Protein AF-A0A1G6T466-F1 (afdb_monomer)

Solvent-accessible surface area (backbone atoms only — not comparable to full-atom values): 7732 Å² total; per-residue (Å²): 118,49,86,54,76,88,54,42,72,58,47,42,52,51,44,50,53,52,48,50,44,41,69,35,94,93,42,61,75,47,84,87,55,88,64,81,80,44,44,78,49,48,82,84,42,56,67,56,51,52,46,50,48,45,43,64,72,45,51,43,31,22,45,47,53,60,75,34,81,93,78,68,93,49,96,89,61,56,84,65,23,44,57,53,22,71,70,40,24,69,58,53,56,71,71,39,60,66,48,72,79,86,84,53,82,40,70,51,81,84,55,85,38,87,86,79,69,52,66,46,70,59,49,62,55,134

Radius of gyration: 19.35 Å; Cα contacts (8 Å, |Δi|>4): 111; chains: 1; bounding box: 37×42×46 Å

pLDDT: mean 82.98, std 10.49, range [52.66, 95.31]

Foldseek 3Di:
DDADPPCLVVVAVVLVVQVCCCPPPVHGPCPPCPDGDDYPRYPVCPVVVVVVCCVQVAVVLLCCCQQPPPNDDDPSHDPCSVVSLVVCLVVLVVVWDWDDPPP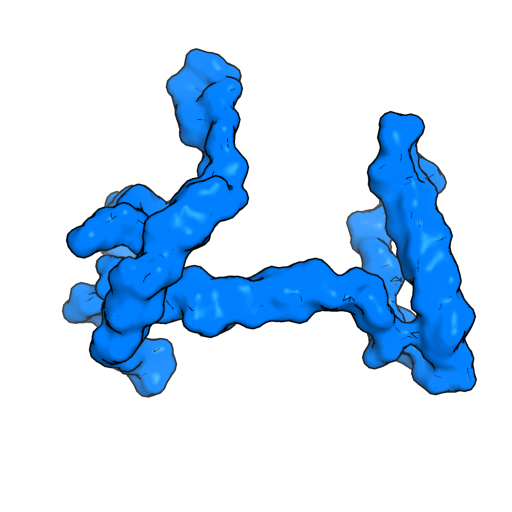DIDTGDFDDNPPPRDGPCRSNDD

Organism: NCBI:txid265719

Sequence (126 aa):
MVADSRTPALNSVVSHSVFTQKFKATGDAYDRILEMPTFGHSENHVALQITDFLCSSVLSPMATSTYRPGYINSVHVHARDEDIRKLYAPRIKALSYRYNDGLRPKGGLTVNDAIQQRHGGLMFRP

Structure (mmCIF, N/CA/C/O backbone):
data_AF-A0A1G6T466-F1
#
_entry.id   AF-A0A1G6T466-F1
#
loop_
_atom_site.group_PDB
_atom_site.id
_atom_site.type_symbol
_atom_site.label_atom_id
_atom_site.label_alt_id
_atom_site.label_comp_id
_atom_site.label_asym_id
_atom_site.label_entity_id
_atom_site.label_seq_id
_atom_site.pdbx_PDB_ins_code
_atom_site.Cartn_x
_atom_site.Cartn_y
_atom_site.Cartn_z
_atom_site.occupancy
_atom_site.B_iso_or_equiv
_atom_site.auth_seq_id
_atom_site.auth_comp_id
_atom_site.auth_asym_id
_atom_site.auth_atom_id
_atom_site.pdbx_PDB_model_num
ATOM 1 N N . MET A 1 1 ? -0.739 -7.407 22.690 1.00 52.66 1 MET A N 1
ATOM 2 C CA . MET A 1 1 ? -1.762 -8.345 22.186 1.00 52.66 1 MET A CA 1
ATOM 3 C C . MET A 1 1 ? -2.341 -9.112 23.363 1.00 52.66 1 MET A C 1
ATOM 5 O O . MET A 1 1 ? -1.569 -9.651 24.146 1.00 52.66 1 MET A O 1
ATOM 9 N N . VAL A 1 2 ? -3.665 -9.113 23.521 1.00 60.28 2 VAL A N 1
ATOM 10 C CA . VAL A 1 2 ? -4.374 -9.856 24.573 1.00 60.28 2 VAL A CA 1
ATOM 11 C C . VAL A 1 2 ? -5.053 -11.057 23.920 1.00 60.28 2 VAL A C 1
ATOM 13 O O . VAL A 1 2 ? -6.025 -10.918 23.179 1.00 60.28 2 VAL A O 1
ATOM 16 N N . ALA A 1 3 ? -4.517 -12.251 24.157 1.00 53.31 3 ALA A N 1
ATOM 17 C CA . ALA A 1 3 ? -5.101 -13.494 23.666 1.00 53.31 3 ALA A CA 1
ATOM 18 C C . ALA A 1 3 ? -6.227 -13.951 24.609 1.00 53.31 3 ALA A C 1
ATOM 20 O O . ALA A 1 3 ? -6.060 -14.898 25.370 1.00 53.31 3 ALA A O 1
ATOM 21 N N . ASP A 1 4 ? -7.358 -13.242 24.588 1.00 62.09 4 ASP A N 1
ATOM 22 C CA . ASP A 1 4 ? -8.578 -13.674 25.272 1.00 62.09 4 ASP A CA 1
ATOM 23 C C . ASP A 1 4 ? -9.665 -13.995 24.246 1.00 62.09 4 ASP A C 1
ATOM 25 O O . ASP A 1 4 ? -10.178 -13.111 23.567 1.00 62.09 4 ASP A O 1
ATOM 29 N N . SER A 1 5 ? -9.993 -15.275 24.109 1.00 61.75 5 SER A N 1
ATOM 30 C CA . SER A 1 5 ? -11.042 -15.792 23.222 1.00 61.75 5 SER A CA 1
ATOM 31 C C . SER A 1 5 ? -12.268 -16.291 23.991 1.00 61.75 5 SER A C 1
ATOM 33 O O . SER A 1 5 ? -13.193 -16.822 23.383 1.00 61.75 5 SER A O 1
ATOM 35 N N . ARG A 1 6 ? -12.310 -16.118 25.320 1.00 72.69 6 ARG A N 1
ATOM 36 C CA . ARG A 1 6 ? -13.403 -16.630 26.163 1.00 72.69 6 ARG A CA 1
ATOM 37 C C . ARG A 1 6 ? -14.678 -15.800 26.025 1.00 72.69 6 ARG A C 1
ATOM 39 O O . ARG A 1 6 ? -15.772 -16.342 26.139 1.00 72.69 6 ARG A O 1
ATOM 46 N N . THR A 1 7 ? -14.543 -14.498 25.768 1.00 75.31 7 THR A N 1
ATOM 47 C CA . THR A 1 7 ? -15.663 -13.543 25.672 1.00 75.31 7 THR A CA 1
ATOM 48 C C . THR A 1 7 ? -15.464 -12.527 24.531 1.00 75.31 7 THR A C 1
ATOM 50 O O . THR A 1 7 ? -15.357 -11.322 24.764 1.00 75.31 7 THR A O 1
ATOM 53 N N . PRO A 1 8 ? -15.454 -12.976 23.261 1.00 70.50 8 PRO A N 1
ATOM 54 C CA . PRO A 1 8 ? -15.130 -12.131 22.104 1.00 70.50 8 PRO A CA 1
ATOM 55 C C . PRO A 1 8 ? -16.028 -10.890 21.951 1.00 70.50 8 PRO A C 1
ATOM 57 O O . PRO A 1 8 ? -15.559 -9.838 21.521 1.00 70.50 8 PRO A O 1
ATOM 60 N N . ALA A 1 9 ? -17.295 -10.965 22.368 1.00 75.62 9 ALA A N 1
ATOM 61 C CA . ALA A 1 9 ? -18.201 -9.815 22.354 1.00 75.62 9 ALA A CA 1
ATOM 62 C C . ALA A 1 9 ? -17.727 -8.667 23.271 1.00 75.62 9 ALA A C 1
ATOM 64 O O . ALA A 1 9 ? -17.828 -7.499 22.901 1.00 75.62 9 ALA A O 1
ATOM 65 N N . LEU A 1 10 ? -17.161 -8.984 24.442 1.00 76.94 10 LEU A N 1
ATOM 66 C CA . LEU A 1 10 ? -16.654 -7.973 25.377 1.00 76.94 10 LEU A CA 1
ATOM 67 C C . LEU A 1 10 ? -15.377 -7.312 24.852 1.00 76.94 10 LEU A C 1
ATOM 69 O O . LEU A 1 10 ? -15.202 -6.104 25.011 1.00 76.94 10 LEU A O 1
ATOM 73 N N . ASN A 1 11 ? -14.530 -8.076 24.163 1.00 74.38 11 ASN A N 1
ATOM 74 C CA . ASN A 1 11 ? -13.333 -7.545 23.514 1.00 74.38 11 ASN A CA 1
ATOM 75 C C . ASN A 1 11 ? -13.680 -6.461 22.486 1.00 74.38 11 ASN A C 1
ATOM 77 O O . ASN A 1 11 ? -13.031 -5.419 22.458 1.00 74.38 11 ASN A O 1
ATOM 81 N N . SER A 1 12 ? -14.730 -6.673 21.682 1.00 73.06 12 SER A N 1
ATOM 82 C CA . SER A 1 12 ? -15.196 -5.693 20.691 1.00 73.06 12 SER A CA 1
ATOM 83 C C . SER A 1 12 ? -15.611 -4.368 21.345 1.00 73.06 12 SER A C 1
ATOM 85 O O . SER A 1 12 ? -15.159 -3.302 20.925 1.00 73.06 12 SER A O 1
ATOM 87 N N . VAL A 1 13 ? -16.389 -4.430 22.432 1.00 78.50 13 VAL A N 1
ATOM 88 C CA . VAL A 1 13 ? -16.835 -3.240 23.179 1.00 78.50 13 VAL A CA 1
ATOM 89 C C . VAL A 1 13 ? -15.647 -2.482 23.769 1.00 78.50 13 VAL A C 1
ATOM 91 O O . VAL A 1 13 ? -15.548 -1.266 23.605 1.00 78.50 13 VAL A O 1
ATOM 94 N N . VAL A 1 14 ? -14.712 -3.192 24.407 1.00 79.25 14 VAL A N 1
ATOM 95 C CA . VAL A 1 14 ? -13.518 -2.577 25.003 1.00 79.25 14 VAL A CA 1
ATOM 96 C C . VAL A 1 14 ? -12.641 -1.944 23.924 1.00 79.25 14 VAL A C 1
ATOM 98 O O . VAL A 1 14 ? -12.282 -0.774 24.050 1.00 79.25 14 VAL A O 1
ATOM 101 N N . SER A 1 15 ? -12.341 -2.654 22.832 1.00 78.12 15 SER A N 1
ATOM 102 C CA . SER A 1 15 ? -11.580 -2.093 21.710 1.00 78.12 15 SER A CA 1
ATOM 103 C C . SER A 1 15 ? -12.245 -0.846 21.133 1.00 78.12 15 SER A C 1
ATOM 105 O O . SER A 1 15 ? -11.552 0.134 20.866 1.00 78.12 15 SER A O 1
ATOM 107 N N . HIS A 1 16 ? -13.571 -0.850 20.968 1.00 80.38 16 HIS A N 1
ATOM 108 C CA . HIS A 1 16 ? -14.312 0.305 20.471 1.00 80.38 16 HIS A CA 1
ATOM 109 C C . HIS A 1 16 ? -14.223 1.502 21.426 1.00 80.38 16 HIS A C 1
ATOM 111 O O . HIS A 1 16 ? -13.907 2.612 20.999 1.00 80.38 16 HIS A O 1
ATOM 117 N N . SER A 1 17 ? -14.449 1.296 22.727 1.00 85.69 17 SER A N 1
ATOM 118 C CA . SER A 1 17 ? -14.365 2.373 23.717 1.00 85.69 17 SER A CA 1
ATOM 119 C C . SER A 1 17 ? -12.960 2.963 23.814 1.00 85.69 17 SER A C 1
ATOM 121 O O . SER A 1 17 ? -12.822 4.187 23.817 1.00 85.69 17 SER A O 1
ATOM 123 N N . VAL A 1 18 ? -11.917 2.125 23.850 1.00 83.81 18 VAL A N 1
ATOM 124 C CA . VAL A 1 18 ? -10.534 2.617 23.926 1.00 83.81 18 VAL A CA 1
ATOM 125 C C . VAL A 1 18 ? -10.157 3.354 22.638 1.00 83.81 18 VAL A C 1
ATOM 127 O O . VAL A 1 18 ? -9.551 4.420 22.719 1.00 83.81 18 VAL A O 1
ATOM 130 N N . PHE A 1 19 ? -10.578 2.862 21.465 1.00 83.94 19 PHE A N 1
ATOM 131 C CA . PHE A 1 19 ? -10.386 3.553 20.185 1.00 83.94 19 PHE A CA 1
ATOM 132 C C . PHE A 1 19 ? -11.018 4.943 20.199 1.00 83.94 19 PHE A C 1
ATOM 134 O O . PHE A 1 19 ? -10.332 5.942 19.992 1.00 83.94 19 PHE A O 1
ATOM 141 N N . THR A 1 20 ? -12.309 5.027 20.514 1.00 87.06 20 THR A N 1
ATOM 142 C CA . THR A 1 20 ? -13.032 6.300 20.536 1.00 87.06 20 THR A CA 1
ATOM 143 C C . THR A 1 20 ? -12.399 7.282 21.517 1.00 87.06 20 THR A C 1
ATOM 145 O O . THR A 1 20 ? -12.203 8.443 21.182 1.00 87.06 20 THR A O 1
ATOM 148 N N . GLN A 1 21 ? -12.019 6.842 22.716 1.00 89.75 21 GLN A N 1
ATOM 149 C CA . GLN A 1 21 ? -11.402 7.719 23.716 1.00 89.75 21 GLN A CA 1
ATOM 150 C C . GLN A 1 21 ? -9.978 8.167 23.353 1.00 89.75 21 GLN A C 1
ATOM 152 O O . GLN A 1 21 ? -9.569 9.246 23.778 1.00 89.75 21 GLN A O 1
ATOM 157 N N . LYS A 1 22 ? -9.240 7.373 22.568 1.00 87.69 22 LYS A N 1
ATOM 158 C CA . LYS A 1 22 ? -7.895 7.711 22.080 1.00 87.69 22 LYS A CA 1
ATOM 159 C C . LYS A 1 22 ? -7.919 8.661 20.880 1.00 87.69 22 LYS A C 1
ATOM 161 O O . LYS A 1 22 ? -7.060 9.528 20.771 1.00 87.69 22 LYS A O 1
ATOM 166 N N . PHE A 1 23 ? -8.900 8.512 19.988 1.00 84.38 23 PHE A N 1
ATOM 167 C CA . PHE A 1 23 ? -8.963 9.244 18.714 1.00 84.38 23 PHE A CA 1
ATOM 168 C C . PHE A 1 23 ? -10.102 10.276 18.631 1.00 84.38 23 PHE A C 1
ATOM 170 O O . PHE A 1 23 ? -10.347 10.837 17.562 1.00 84.38 23 PHE A O 1
ATOM 177 N N . LYS A 1 24 ? -10.817 10.548 19.731 1.00 89.31 24 LYS A N 1
ATOM 178 C CA . LYS A 1 24 ? -11.836 11.610 19.786 1.00 89.31 24 LYS A CA 1
ATOM 179 C C . LYS A 1 24 ? -11.226 12.981 19.494 1.00 89.31 24 LYS A C 1
ATOM 181 O O . LYS A 1 24 ? -10.068 13.250 19.797 1.00 89.31 24 LYS A O 1
ATOM 186 N N . ALA A 1 25 ? -12.058 13.895 18.998 1.00 89.38 25 ALA A N 1
ATOM 187 C CA . ALA A 1 25 ? -11.645 15.256 18.648 1.00 89.38 25 ALA A CA 1
ATOM 188 C C . ALA A 1 25 ? -11.045 16.054 19.823 1.00 89.38 25 ALA A C 1
ATOM 190 O O . ALA A 1 25 ? -10.247 16.958 19.602 1.00 89.38 25 ALA A O 1
ATOM 191 N N . THR A 1 26 ? -11.406 15.722 21.068 1.00 92.94 26 THR A N 1
ATOM 192 C CA . THR A 1 26 ? -10.847 16.364 22.270 1.00 92.94 26 THR A CA 1
ATOM 193 C C . THR A 1 26 ? -9.458 15.847 22.659 1.00 92.94 26 THR A C 1
ATOM 195 O O . THR A 1 26 ? -8.889 16.338 23.630 1.00 92.94 26 THR A O 1
ATOM 198 N N . GLY A 1 27 ? -8.900 14.901 21.900 1.00 87.12 27 GLY A N 1
ATOM 199 C CA . GLY A 1 27 ? -7.555 14.369 22.085 1.00 87.12 27 GLY A CA 1
ATOM 200 C C . GLY A 1 27 ? -7.510 12.999 22.759 1.00 87.12 27 GLY A C 1
ATOM 201 O O . GLY A 1 27 ? -8.535 12.384 23.063 1.00 87.12 27 GLY A O 1
ATOM 202 N N . ASP A 1 28 ? -6.283 12.532 22.976 1.00 90.88 28 ASP A N 1
ATOM 203 C CA . ASP A 1 28 ? -5.972 11.199 23.485 1.00 90.88 28 ASP A CA 1
ATOM 204 C C . ASP A 1 28 ? -6.155 11.107 25.007 1.00 90.88 28 ASP A C 1
ATOM 206 O O . ASP A 1 28 ? -5.416 11.723 25.773 1.00 90.88 28 ASP A O 1
ATOM 210 N N . ALA A 1 29 ? -7.139 10.321 25.455 1.00 91.00 29 ALA A N 1
ATOM 211 C CA . ALA A 1 29 ? -7.369 10.060 26.879 1.00 91.00 29 ALA A CA 1
ATOM 212 C C . ALA A 1 29 ? -6.421 9.004 27.487 1.00 91.00 29 ALA A C 1
ATOM 214 O O . ALA A 1 29 ? -6.453 8.789 28.699 1.00 91.00 29 ALA A O 1
ATOM 215 N N . TYR A 1 30 ? -5.614 8.322 26.668 1.00 88.25 30 TYR A N 1
ATOM 216 C CA . TYR A 1 30 ? -4.756 7.204 27.058 1.00 88.25 30 TYR A CA 1
ATOM 217 C C . TYR A 1 30 ? -3.335 7.363 26.496 1.00 88.25 30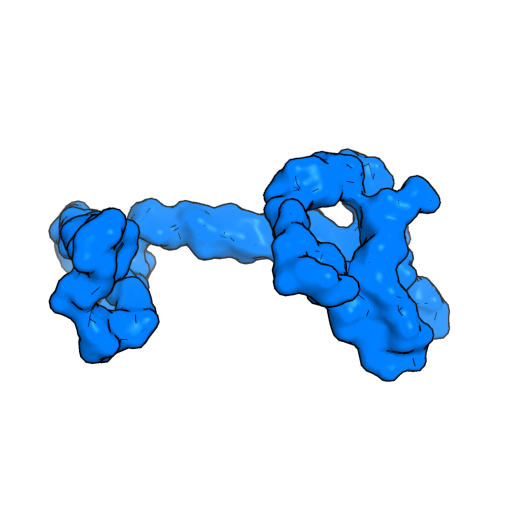 TYR A C 1
ATOM 219 O O . TYR A 1 30 ? -2.878 6.569 25.668 1.00 88.25 30 TYR A O 1
ATOM 227 N N . ASP A 1 31 ? -2.616 8.362 27.004 1.00 86.38 31 ASP A N 1
ATOM 228 C CA . ASP A 1 31 ? -1.242 8.723 26.620 1.00 86.38 31 ASP A CA 1
ATOM 229 C C . ASP A 1 31 ? -0.205 7.601 26.840 1.00 86.38 31 ASP A C 1
ATOM 231 O O . ASP A 1 31 ? 0.776 7.494 26.108 1.00 86.38 31 ASP A O 1
ATOM 235 N N . ARG A 1 32 ? -0.437 6.718 27.818 1.00 88.38 32 ARG A N 1
ATOM 236 C CA . ARG A 1 32 ? 0.424 5.555 28.114 1.00 88.38 32 ARG A CA 1
ATOM 237 C C . ARG A 1 32 ? 0.117 4.320 27.272 1.00 88.38 32 ARG A C 1
ATOM 239 O O . ARG A 1 32 ? 0.891 3.365 27.280 1.00 88.38 32 ARG A O 1
ATOM 246 N N . ILE A 1 33 ? -1.011 4.308 26.568 1.00 81.06 33 ILE A N 1
ATOM 247 C CA . ILE A 1 33 ? -1.363 3.225 25.651 1.00 81.06 33 ILE A CA 1
ATOM 248 C C . ILE A 1 33 ? -0.802 3.607 24.285 1.00 81.06 33 ILE A C 1
ATOM 250 O O . ILE A 1 33 ? -1.429 4.355 23.544 1.00 81.06 33 ILE A O 1
ATOM 254 N N . LEU A 1 34 ? 0.395 3.125 23.952 1.00 76.94 34 LEU A N 1
ATOM 255 C CA . LEU A 1 34 ? 1.046 3.469 22.679 1.00 76.94 34 LEU A CA 1
ATOM 256 C C . LEU A 1 34 ? 0.249 2.965 21.468 1.00 76.94 34 LEU A C 1
ATOM 258 O O . LEU A 1 34 ? 0.113 3.671 20.473 1.00 76.94 34 LEU A O 1
ATOM 262 N N . GLU A 1 35 ? -0.330 1.770 21.577 1.00 70.00 35 GLU A N 1
ATOM 263 C CA . GLU A 1 35 ? -1.075 1.115 20.503 1.00 70.00 35 GLU A CA 1
ATOM 264 C C . GLU A 1 35 ? -2.421 0.586 20.996 1.00 70.00 35 GLU A C 1
ATOM 266 O O . GLU A 1 35 ? -2.592 0.250 22.169 1.00 70.00 35 GLU A O 1
ATOM 271 N N . MET A 1 36 ? -3.388 0.483 20.083 1.00 71.50 36 MET A N 1
ATOM 272 C CA . MET A 1 36 ? -4.688 -0.113 20.380 1.00 71.50 36 MET A CA 1
ATOM 273 C C . MET A 1 36 ? -4.544 -1.556 20.884 1.00 71.50 36 MET A C 1
ATOM 275 O O . MET A 1 36 ? -3.801 -2.334 20.281 1.00 71.50 36 MET A O 1
ATOM 279 N N . PRO A 1 37 ? -5.284 -1.959 21.937 1.00 69.62 37 PRO A N 1
ATOM 280 C CA . PRO A 1 37 ? -5.292 -3.344 22.373 1.00 69.62 37 PRO A CA 1
ATOM 281 C C . PRO A 1 37 ? -5.837 -4.227 21.247 1.00 69.62 37 PRO A C 1
ATOM 283 O O . PRO A 1 37 ? -6.989 -4.112 20.825 1.00 69.62 37 PRO A O 1
ATOM 286 N N . THR A 1 38 ? -4.962 -5.096 20.749 1.00 62.69 38 THR A N 1
ATOM 287 C CA . THR A 1 38 ? -5.260 -6.125 19.755 1.00 62.69 38 THR A CA 1
ATOM 288 C C . THR A 1 38 ? -5.714 -7.388 20.479 1.00 62.69 38 THR A C 1
ATOM 290 O O . THR A 1 38 ? -4.972 -7.929 21.308 1.00 62.69 38 THR A O 1
ATOM 293 N N . PHE A 1 39 ? -6.931 -7.849 20.190 1.00 67.88 39 PHE A N 1
ATOM 294 C CA . PHE A 1 39 ? -7.450 -9.122 20.695 1.00 67.88 39 PHE A CA 1
ATOM 295 C C . PHE A 1 39 ? -7.345 -10.199 19.617 1.00 67.88 39 PHE A C 1
ATOM 297 O O . PHE A 1 39 ? -7.459 -9.902 18.431 1.00 67.88 39 PHE A O 1
ATOM 304 N N . GLY A 1 40 ? -7.176 -11.459 20.030 1.00 56.12 40 GLY A N 1
ATOM 305 C CA . GLY A 1 40 ? -7.123 -12.597 19.098 1.00 56.12 40 GLY A CA 1
ATOM 306 C C . GLY A 1 40 ? -8.401 -12.784 18.262 1.00 56.12 40 GLY A C 1
ATO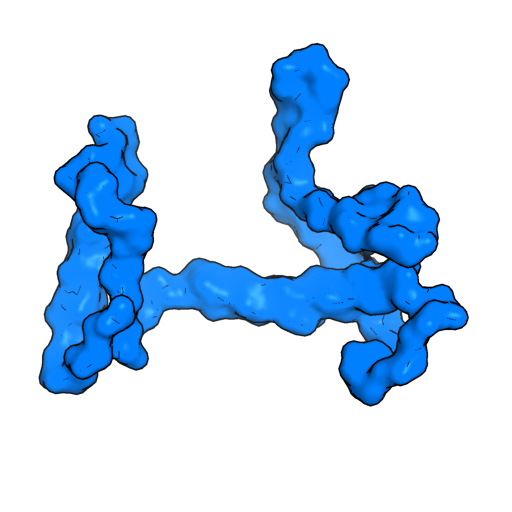M 307 O O . GLY A 1 40 ? -8.353 -13.391 17.198 1.00 56.12 40 GLY A O 1
ATOM 308 N N . HIS A 1 41 ? -9.526 -12.228 18.722 1.00 56.88 41 HIS A N 1
ATOM 309 C CA . HIS A 1 41 ? -10.790 -12.129 17.996 1.00 56.88 41 HIS A CA 1
ATOM 310 C C . HIS A 1 41 ? -11.259 -10.672 18.087 1.00 56.88 41 HIS A C 1
ATOM 312 O O . HIS A 1 41 ? -11.751 -10.238 19.130 1.00 56.88 41 HIS A O 1
ATOM 318 N N . SER A 1 42 ? -10.996 -9.880 17.050 1.00 54.91 42 SER A N 1
ATOM 319 C CA . SER A 1 42 ? -11.269 -8.442 17.053 1.00 54.91 42 SER A CA 1
ATOM 320 C C . SER A 1 42 ? -11.794 -7.998 15.693 1.00 54.91 42 SER A C 1
ATOM 322 O O . SER A 1 42 ? -11.069 -7.968 14.699 1.00 54.91 42 SER A O 1
ATOM 324 N N . GLU A 1 43 ? -13.060 -7.585 15.695 1.00 62.00 43 GLU A N 1
ATOM 325 C CA . GLU A 1 43 ? -13.744 -6.904 14.586 1.00 62.00 43 GLU A CA 1
ATOM 326 C C . GLU A 1 43 ? -13.175 -5.492 14.333 1.00 62.00 43 GLU A C 1
ATOM 328 O O . GLU A 1 43 ? -13.464 -4.857 13.323 1.00 62.00 43 GLU A O 1
ATOM 333 N N . ASN A 1 44 ? -12.311 -4.990 15.225 1.00 59.72 44 ASN A N 1
ATOM 334 C CA . ASN A 1 44 ? -11.652 -3.690 15.086 1.00 59.72 44 ASN A CA 1
ATOM 335 C C . ASN A 1 44 ? -10.403 -3.733 14.181 1.00 59.72 44 ASN A C 1
ATOM 337 O O . ASN A 1 44 ? -9.747 -2.708 13.992 1.00 59.72 44 ASN A O 1
ATOM 341 N N . HIS A 1 45 ? -10.050 -4.892 13.610 1.00 67.06 45 HIS A N 1
ATOM 342 C CA . HIS A 1 45 ? -8.900 -5.042 12.706 1.00 67.06 45 HIS A CA 1
ATOM 343 C C . HIS A 1 45 ? -9.245 -4.942 11.223 1.00 67.06 45 HIS A C 1
ATOM 345 O O . HIS A 1 45 ? -8.348 -5.090 10.398 1.00 67.06 45 HIS A O 1
ATOM 351 N N . VAL A 1 46 ? -10.491 -4.622 10.865 1.00 70.31 46 VAL A N 1
ATOM 352 C CA . VAL A 1 46 ? -10.903 -4.441 9.464 1.00 70.31 46 VAL A CA 1
ATOM 353 C C . VAL A 1 46 ? -9.969 -3.477 8.723 1.00 70.31 46 VAL A C 1
ATOM 355 O O . VAL A 1 46 ? -9.523 -3.786 7.625 1.00 70.31 46 VAL A O 1
ATOM 358 N N . ALA A 1 47 ? -9.572 -2.355 9.333 1.00 74.38 47 ALA A N 1
ATOM 359 C CA . ALA A 1 47 ? -8.638 -1.417 8.703 1.00 74.38 47 ALA A CA 1
ATOM 360 C C . ALA A 1 47 ? -7.232 -2.011 8.487 1.00 74.38 47 ALA A C 1
ATOM 362 O O . ALA A 1 47 ? -6.608 -1.757 7.457 1.00 74.38 47 ALA A O 1
ATOM 363 N N . LEU A 1 48 ? -6.741 -2.829 9.424 1.00 77.31 48 LEU A N 1
ATOM 364 C CA . LEU A 1 48 ? -5.467 -3.537 9.270 1.00 77.31 48 LEU A CA 1
ATOM 365 C C . LEU A 1 48 ? -5.557 -4.619 8.195 1.00 77.31 48 LEU A C 1
ATOM 367 O O . LEU A 1 48 ? -4.652 -4.717 7.381 1.00 77.31 48 LEU A O 1
ATOM 371 N N . GLN A 1 49 ? -6.655 -5.373 8.139 1.00 78.12 49 GLN A N 1
ATOM 372 C CA . GLN A 1 49 ? -6.888 -6.373 7.096 1.00 78.12 49 GLN A CA 1
ATOM 373 C C . GLN A 1 49 ? -6.990 -5.718 5.718 1.00 78.12 49 GLN A C 1
ATOM 375 O O . GLN A 1 49 ? -6.337 -6.162 4.782 1.00 78.12 49 GLN A O 1
ATOM 380 N N . ILE A 1 50 ? -7.739 -4.618 5.593 1.00 85.12 50 ILE A N 1
ATOM 381 C CA . ILE A 1 50 ? -7.7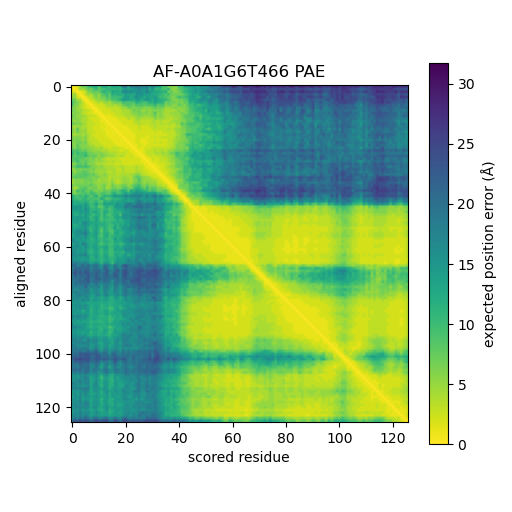98 -3.822 4.359 1.00 85.12 50 ILE A CA 1
ATOM 382 C C . ILE A 1 50 ? -6.399 -3.338 3.977 1.00 85.12 50 ILE A C 1
ATOM 384 O O . ILE A 1 50 ? -6.037 -3.396 2.806 1.00 85.12 50 ILE A O 1
ATOM 388 N N . THR A 1 51 ? -5.605 -2.882 4.947 1.00 87.38 51 THR A N 1
ATOM 389 C CA . THR A 1 51 ? -4.228 -2.436 4.701 1.00 87.38 51 THR A CA 1
ATOM 390 C C . THR A 1 51 ? -3.348 -3.588 4.229 1.00 87.38 51 THR A C 1
ATOM 392 O O . THR A 1 51 ? -2.621 -3.426 3.255 1.00 87.38 51 THR A O 1
ATOM 395 N N . ASP A 1 52 ? -3.438 -4.756 4.863 1.00 86.88 52 ASP A N 1
ATOM 396 C CA . ASP A 1 52 ? -2.687 -5.948 4.474 1.00 86.88 52 ASP A CA 1
ATOM 397 C C . ASP A 1 52 ? -3.057 -6.398 3.058 1.00 86.88 52 ASP A C 1
ATOM 399 O O . ASP A 1 52 ? -2.176 -6.565 2.215 1.00 86.88 52 ASP A O 1
ATOM 403 N N . PHE A 1 53 ? -4.354 -6.463 2.738 1.00 90.56 53 PHE A N 1
ATOM 404 C CA . PHE A 1 53 ? -4.828 -6.742 1.384 1.00 90.56 53 PHE A CA 1
ATOM 405 C C . PHE A 1 53 ? -4.334 -5.699 0.382 1.00 90.56 53 PHE A C 1
ATOM 407 O O . PHE A 1 53 ? -3.815 -6.060 -0.672 1.00 90.56 53 PHE A O 1
ATOM 414 N N . LEU A 1 54 ? -4.452 -4.407 0.692 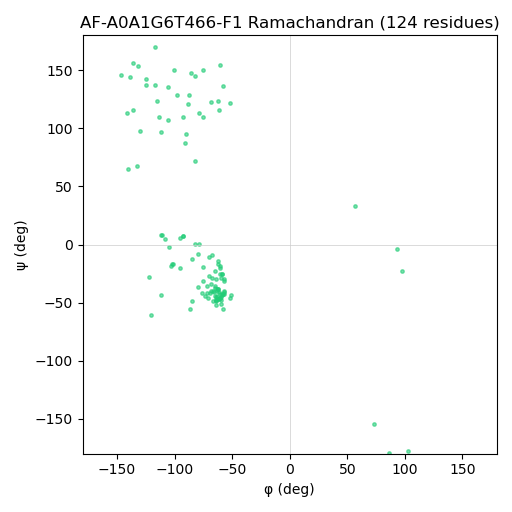1.00 92.62 54 LEU A N 1
ATOM 415 C CA . LEU A 1 54 ? -4.015 -3.330 -0.194 1.00 92.62 54 LEU A CA 1
ATOM 416 C C . LEU A 1 54 ? -2.509 -3.414 -0.475 1.00 92.62 54 LEU A C 1
ATOM 418 O O . LEU A 1 54 ? -2.079 -3.321 -1.626 1.00 92.62 54 LEU A O 1
ATOM 422 N N . CYS A 1 55 ? -1.708 -3.617 0.568 1.00 93.06 55 CYS A N 1
ATOM 423 C CA . CYS A 1 55 ? -0.259 -3.712 0.472 1.00 93.06 55 CYS A CA 1
ATOM 424 C C . CYS A 1 55 ? 0.182 -4.963 -0.295 1.00 93.06 55 CYS A C 1
ATOM 426 O O . CYS A 1 55 ? 1.001 -4.857 -1.208 1.00 93.06 55 CYS A O 1
ATOM 428 N N . SER A 1 56 ? -0.366 -6.130 0.044 1.00 91.12 56 SER A N 1
ATOM 429 C CA . SER A 1 56 ? 0.054 -7.417 -0.518 1.00 91.12 56 SER A CA 1
ATOM 430 C C . SER A 1 56 ? -0.463 -7.654 -1.938 1.00 91.12 56 SER A C 1
ATOM 432 O O . SER A 1 56 ? 0.299 -8.111 -2.786 1.00 91.12 56 SER A O 1
ATOM 434 N N . SER A 1 57 ? -1.725 -7.312 -2.222 1.00 91.69 57 SER A N 1
ATOM 435 C CA . SER A 1 57 ? -2.380 -7.645 -3.497 1.00 91.69 57 SER A CA 1
ATOM 436 C C . SER A 1 57 ? -2.323 -6.539 -4.549 1.00 91.69 57 SER A C 1
ATOM 438 O O . SER A 1 57 ? -2.480 -6.826 -5.734 1.00 91.69 57 SER A O 1
ATOM 440 N N . VAL A 1 58 ? -2.089 -5.282 -4.149 1.00 94.25 58 VAL A N 1
ATOM 441 C CA . VAL A 1 58 ? -2.080 -4.141 -5.079 1.00 94.25 58 VAL A CA 1
ATOM 442 C C . VAL A 1 58 ? -0.738 -3.420 -5.069 1.00 94.25 58 VAL A C 1
ATOM 444 O O . VAL A 1 58 ? -0.064 -3.369 -6.098 1.00 94.25 58 VAL A O 1
ATOM 447 N N . LEU A 1 59 ? -0.314 -2.876 -3.924 1.00 94.00 59 LEU A N 1
ATOM 448 C CA . LEU A 1 59 ? 0.877 -2.019 -3.876 1.00 94.00 59 LEU A CA 1
ATOM 449 C C . LEU A 1 59 ? 2.170 -2.791 -4.143 1.00 94.00 59 LEU A C 1
ATOM 451 O O . LEU A 1 59 ? 3.038 -2.285 -4.851 1.00 94.00 59 LEU A O 1
ATOM 455 N N . SER A 1 60 ? 2.296 -4.009 -3.614 1.00 92.38 60 SER 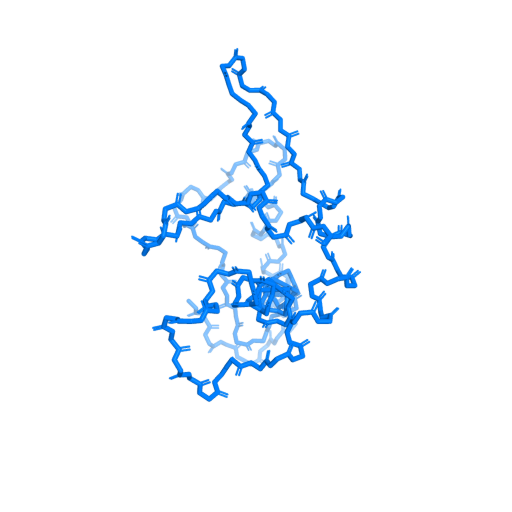A N 1
ATOM 456 C CA . SER A 1 60 ? 3.473 -4.849 -3.841 1.00 92.38 60 SER A CA 1
ATOM 457 C C . SER A 1 60 ? 3.621 -5.235 -5.324 1.00 92.38 60 SER A C 1
ATOM 459 O O . SER A 1 60 ? 4.658 -4.884 -5.887 1.00 92.38 60 SER A O 1
ATOM 461 N N . PRO A 1 61 ? 2.603 -5.788 -6.020 1.00 92.25 61 PRO A N 1
ATOM 462 C CA . PRO A 1 61 ? 2.663 -6.015 -7.473 1.00 92.25 61 PRO A CA 1
ATOM 463 C C . PRO A 1 61 ? 2.945 -4.746 -8.299 1.00 92.25 61 PRO A C 1
ATOM 465 O O . PRO A 1 61 ? 3.737 -4.739 -9.247 1.00 92.25 61 PRO A O 1
ATOM 468 N N . MET A 1 62 ? 2.346 -3.613 -7.922 1.00 93.44 62 MET A N 1
ATOM 469 C CA . MET A 1 62 ? 2.641 -2.326 -8.561 1.00 93.44 62 MET A CA 1
ATOM 470 C C . MET A 1 62 ? 4.114 -1.931 -8.414 1.00 93.44 62 MET A C 1
ATOM 472 O O . MET A 1 62 ? 4.737 -1.456 -9.368 1.00 93.44 62 MET A O 1
ATOM 476 N N . ALA A 1 63 ? 4.683 -2.124 -7.226 1.00 92.31 63 ALA A N 1
ATOM 477 C CA . ALA A 1 63 ? 6.074 -1.816 -6.949 1.00 92.31 63 ALA A CA 1
ATOM 478 C C . ALA A 1 63 ? 7.031 -2.810 -7.626 1.00 92.31 63 ALA A C 1
ATOM 480 O O . ALA A 1 63 ? 8.036 -2.377 -8.192 1.00 92.31 63 ALA A O 1
ATOM 481 N N . THR A 1 64 ? 6.738 -4.114 -7.630 1.00 89.81 64 THR A N 1
ATOM 482 C CA . THR A 1 64 ? 7.589 -5.134 -8.266 1.00 89.81 64 THR A CA 1
ATOM 483 C C . THR A 1 64 ? 7.657 -4.931 -9.775 1.00 89.81 64 THR A C 1
ATOM 485 O O . THR A 1 64 ? 8.760 -4.853 -10.317 1.00 89.81 64 THR A O 1
ATOM 488 N N . SER A 1 65 ? 6.516 -4.732 -10.441 1.00 91.44 65 SER A N 1
ATOM 489 C CA . SER A 1 65 ? 6.458 -4.471 -11.889 1.00 91.44 65 SER A CA 1
ATOM 490 C C . SER A 1 65 ? 7.140 -3.161 -12.298 1.00 91.44 65 SER A C 1
ATOM 492 O O . SER A 1 65 ? 7.675 -3.045 -13.399 1.00 91.44 65 SER A O 1
ATOM 494 N N . THR A 1 66 ? 7.155 -2.156 -11.419 1.00 92.31 66 THR A N 1
ATOM 495 C CA . THR A 1 66 ? 7.766 -0.850 -11.705 1.00 92.31 66 THR A CA 1
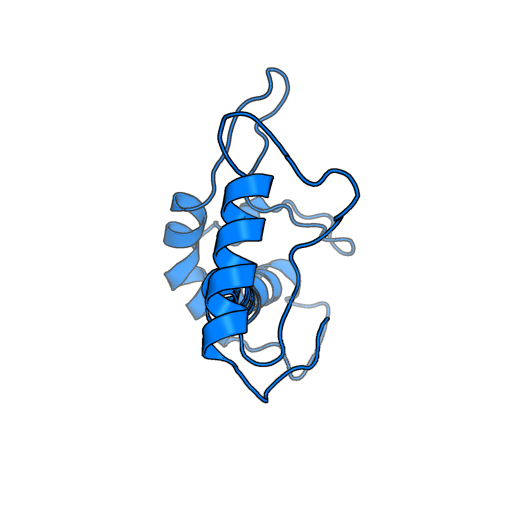ATOM 496 C C . THR A 1 66 ? 9.264 -0.844 -11.423 1.00 92.31 66 THR A C 1
ATOM 498 O O . THR A 1 66 ? 10.048 -0.379 -12.256 1.00 92.31 66 THR A O 1
ATOM 501 N N . TYR A 1 67 ? 9.670 -1.340 -10.251 1.00 89.75 67 TYR A N 1
ATOM 502 C CA . TYR A 1 67 ? 11.006 -1.092 -9.714 1.00 89.75 67 TYR A CA 1
ATOM 503 C C . TYR A 1 67 ? 12.004 -2.242 -9.893 1.00 89.75 67 TYR A C 1
ATOM 505 O O . TYR A 1 67 ? 13.210 -2.028 -9.794 1.00 89.75 67 TYR A O 1
ATOM 513 N N . ARG A 1 68 ? 11.537 -3.461 -10.182 1.00 79.50 68 ARG A N 1
ATOM 514 C CA . ARG A 1 68 ? 12.405 -4.648 -10.246 1.00 79.50 68 ARG A CA 1
ATOM 515 C C . ARG A 1 68 ? 12.825 -5.174 -11.626 1.00 79.50 68 ARG A C 1
ATOM 517 O O . ARG A 1 68 ? 13.789 -5.946 -11.614 1.00 79.50 68 ARG A O 1
ATOM 524 N N . PRO A 1 69 ? 12.202 -4.838 -12.780 1.00 74.75 69 PRO A N 1
ATOM 525 C CA . PRO A 1 69 ? 12.574 -5.467 -14.051 1.00 74.75 69 PRO A CA 1
ATOM 526 C C . PRO A 1 69 ? 14.084 -5.406 -14.322 1.00 74.75 69 PRO A C 1
ATOM 528 O O . PRO A 1 69 ? 14.654 -4.319 -14.341 1.00 74.75 69 PRO A O 1
ATOM 531 N N . GLY A 1 70 ? 14.718 -6.573 -14.499 1.00 73.75 70 GLY A N 1
ATOM 532 C CA . GLY A 1 70 ? 16.141 -6.709 -14.848 1.00 73.75 70 GLY A CA 1
ATOM 533 C C . GLY A 1 70 ? 17.135 -6.864 -13.687 1.00 73.75 70 GLY A C 1
ATOM 534 O O . GLY A 1 70 ? 18.313 -7.069 -13.958 1.00 73.75 70 GLY A O 1
ATOM 535 N N . TYR A 1 71 ? 16.699 -6.801 -12.420 1.00 75.44 71 TYR A N 1
ATOM 536 C CA . TYR A 1 71 ? 17.624 -6.783 -11.267 1.00 75.44 71 TYR A CA 1
ATOM 537 C C . TYR A 1 71 ? 17.411 -7.915 -10.259 1.00 75.44 71 TYR A C 1
ATOM 539 O O . TYR A 1 71 ? 18.351 -8.302 -9.572 1.00 75.44 71 TYR A O 1
ATOM 547 N N . ILE A 1 72 ? 16.189 -8.445 -10.140 1.00 75.19 72 ILE A N 1
ATOM 548 C CA . ILE A 1 72 ? 15.857 -9.489 -9.161 1.00 75.19 72 ILE A CA 1
ATOM 549 C C . ILE A 1 72 ? 15.002 -10.561 -9.837 1.00 75.19 72 ILE A C 1
ATOM 551 O O . ILE A 1 72 ? 13.859 -10.294 -10.205 1.00 75.19 72 ILE A O 1
ATOM 555 N N . ASN A 1 73 ? 15.532 -11.783 -9.933 1.00 76.00 73 ASN A N 1
ATOM 556 C CA . ASN A 1 73 ? 14.763 -12.974 -10.301 1.00 76.00 73 ASN A CA 1
ATOM 557 C C . ASN A 1 73 ? 14.252 -13.654 -9.026 1.00 76.00 73 ASN A C 1
ATOM 559 O O . ASN A 1 73 ? 15.030 -14.214 -8.258 1.00 76.00 73 ASN A O 1
ATOM 563 N N . SER A 1 74 ? 12.942 -13.586 -8.786 1.00 80.75 74 SER A N 1
ATOM 564 C CA . SER A 1 74 ? 12.289 -14.172 -7.613 1.00 80.75 74 SER A CA 1
ATOM 565 C C . SER A 1 74 ? 10.979 -14.836 -8.016 1.00 80.75 74 SER A C 1
ATOM 567 O O . SER A 1 74 ? 10.255 -14.314 -8.859 1.00 80.75 74 SER A O 1
ATOM 569 N N . VAL A 1 75 ? 10.647 -15.952 -7.361 1.00 82.06 75 VAL A N 1
ATOM 570 C CA . VAL A 1 75 ? 9.375 -16.673 -7.547 1.00 82.06 75 VAL A CA 1
ATOM 571 C C . VAL A 1 75 ? 8.143 -15.843 -7.173 1.00 82.06 75 VAL A C 1
ATOM 573 O O . VAL A 1 75 ? 7.042 -16.187 -7.579 1.00 82.06 75 VAL A O 1
ATOM 576 N N . HIS A 1 76 ? 8.325 -14.753 -6.422 1.00 78.19 76 HIS A N 1
ATOM 577 C CA . HIS A 1 76 ? 7.256 -13.842 -6.002 1.00 78.19 76 HIS A CA 1
ATOM 578 C C . HIS A 1 76 ? 7.058 -12.654 -6.954 1.00 78.19 76 HIS A C 1
ATOM 580 O O . HIS A 1 76 ? 6.350 -11.713 -6.611 1.00 78.19 76 HIS A O 1
ATOM 586 N N . VAL A 1 77 ? 7.739 -12.644 -8.103 1.00 78.75 77 VAL A N 1
ATOM 587 C CA . VAL A 1 77 ? 7.608 -11.596 -9.118 1.00 78.75 77 VAL A CA 1
ATOM 588 C C . VAL A 1 77 ? 7.021 -12.226 -10.369 1.00 78.75 77 VAL A C 1
ATOM 590 O O . VAL A 1 77 ? 7.581 -13.176 -10.918 1.00 78.75 77 VAL A O 1
ATOM 593 N N . HIS A 1 78 ? 5.903 -11.682 -10.837 1.00 85.69 78 HIS A N 1
ATOM 594 C CA . HIS A 1 78 ? 5.211 -12.207 -12.005 1.00 85.69 78 HIS A CA 1
ATOM 595 C C . HIS A 1 78 ? 5.023 -11.120 -13.057 1.00 85.69 78 HIS A C 1
ATOM 597 O O . HIS A 1 78 ? 4.715 -9.977 -12.745 1.00 85.69 78 HIS A O 1
ATOM 603 N N . ALA A 1 79 ? 5.153 -11.483 -14.337 1.00 85.94 79 ALA A N 1
ATOM 604 C CA . ALA A 1 79 ? 4.934 -10.541 -15.440 1.00 85.94 79 ALA A CA 1
ATOM 605 C C . ALA A 1 79 ? 3.526 -9.906 -15.403 1.00 85.94 79 ALA A C 1
ATOM 607 O O . ALA A 1 79 ? 3.352 -8.753 -15.781 1.00 85.94 79 ALA A O 1
ATOM 608 N N . ARG A 1 80 ? 2.535 -10.636 -14.868 1.00 89.88 80 ARG A N 1
ATOM 609 C CA . ARG A 1 80 ? 1.150 -10.169 -14.686 1.00 89.88 80 ARG A CA 1
ATOM 610 C C . ARG A 1 80 ? 0.982 -9.097 -13.606 1.00 89.88 80 ARG A C 1
ATOM 612 O O . ARG A 1 80 ? -0.071 -8.470 -13.540 1.00 89.88 80 ARG A O 1
ATOM 619 N N . ASP A 1 81 ? 2.002 -8.834 -12.791 1.00 91.19 81 ASP A N 1
ATOM 620 C CA . ASP A 1 81 ? 1.976 -7.725 -11.831 1.00 91.19 81 ASP A CA 1
ATOM 621 C C . ASP A 1 81 ? 1.817 -6.368 -12.552 1.00 91.19 81 ASP A C 1
ATOM 623 O O . ASP A 1 81 ? 1.270 -5.411 -11.998 1.00 91.19 81 ASP A O 1
ATOM 627 N N . GLU A 1 82 ? 2.240 -6.286 -13.821 1.00 91.81 82 GLU A N 1
ATOM 628 C CA . GLU A 1 82 ? 2.019 -5.117 -14.673 1.00 91.81 82 GLU A CA 1
ATOM 629 C C . GLU A 1 82 ? 0.528 -4.878 -14.969 1.00 91.81 82 GLU A C 1
ATOM 631 O O . GLU A 1 82 ? 0.089 -3.726 -15.010 1.00 91.81 82 GLU A O 1
ATOM 636 N N . ASP A 1 83 ? -0.271 -5.939 -15.115 1.00 93.88 83 ASP A N 1
ATOM 637 C CA . ASP A 1 83 ? -1.714 -5.834 -15.358 1.00 93.88 83 ASP A CA 1
ATOM 638 C C . ASP A 1 83 ? -2.421 -5.223 -14.142 1.00 93.88 83 ASP A C 1
ATOM 640 O O . ASP A 1 83 ? -3.261 -4.329 -14.277 1.00 93.88 83 ASP A O 1
ATOM 644 N N . ILE A 1 84 ? -2.008 -5.638 -12.937 1.00 94.25 84 ILE A N 1
ATOM 645 C CA . ILE A 1 84 ? -2.475 -5.061 -11.669 1.00 94.25 84 ILE A CA 1
ATOM 646 C C . ILE A 1 84 ? -2.126 -3.572 -11.623 1.00 94.25 84 ILE A C 1
ATOM 648 O O . ILE A 1 84 ? -2.986 -2.746 -11.304 1.00 94.25 84 ILE A O 1
ATOM 652 N N . ARG A 1 85 ? -0.894 -3.197 -11.998 1.00 94.25 85 ARG A N 1
ATOM 653 C CA . ARG A 1 85 ? -0.492 -1.786 -12.046 1.00 94.25 85 ARG A CA 1
ATOM 654 C C . ARG A 1 85 ? -1.354 -0.978 -12.998 1.00 94.25 85 ARG A C 1
ATOM 656 O O . ARG A 1 85 ? -1.894 0.043 -12.581 1.00 94.25 85 ARG A O 1
ATOM 663 N N . LYS A 1 86 ? -1.521 -1.429 -14.240 1.00 94.44 86 LYS A N 1
ATOM 664 C CA . LYS A 1 86 ? -2.334 -0.727 -15.246 1.00 94.44 86 LYS A CA 1
ATOM 665 C C . LYS A 1 86 ? -3.771 -0.524 -14.768 1.00 94.44 86 LYS A C 1
ATOM 667 O O . LYS A 1 86 ? -4.327 0.559 -14.940 1.00 94.44 86 LYS A O 1
ATOM 672 N N . LEU A 1 87 ? -4.349 -1.535 -14.121 1.00 94.75 87 LEU A N 1
ATOM 673 C CA . LEU A 1 87 ? -5.730 -1.494 -13.653 1.00 94.75 87 LEU A CA 1
ATOM 674 C C . LEU A 1 87 ? -5.929 -0.583 -12.430 1.00 94.75 87 LEU A C 1
ATOM 676 O O . LEU A 1 87 ? -6.897 0.182 -12.376 1.00 94.75 87 LEU A O 1
ATOM 680 N N . TYR A 1 88 ? -5.042 -0.664 -11.435 1.00 95.31 88 TYR A N 1
ATOM 681 C CA . TYR A 1 88 ? -5.262 -0.033 -10.129 1.00 95.31 88 TYR A CA 1
ATOM 682 C C . TYR A 1 88 ? -4.485 1.263 -9.905 1.00 95.31 88 TYR A C 1
ATOM 684 O O . TYR A 1 88 ? -4.908 2.063 -9.068 1.00 95.31 88 TYR A O 1
ATOM 692 N N . ALA A 1 89 ? -3.423 1.545 -10.663 1.00 94.56 89 ALA A N 1
ATOM 693 C CA . ALA A 1 89 ? -2.640 2.768 -10.499 1.00 94.56 89 ALA A CA 1
ATOM 694 C C . ALA A 1 89 ? -3.483 4.060 -10.507 1.00 94.56 89 ALA A C 1
ATOM 696 O O . ALA A 1 89 ? -3.300 4.876 -9.595 1.00 94.56 89 ALA A O 1
ATOM 697 N N . PRO A 1 90 ? -4.445 4.265 -11.433 1.00 94.12 90 PRO A N 1
ATOM 698 C CA . PRO A 1 90 ? -5.283 5.465 -11.414 1.00 94.12 90 PRO A CA 1
ATOM 699 C C . PRO A 1 90 ? -6.134 5.573 -10.140 1.00 94.12 90 PRO A C 1
ATOM 701 O O . PRO A 1 90 ? -6.277 6.658 -9.578 1.00 94.12 90 PRO A O 1
ATOM 704 N N . ARG A 1 91 ? -6.656 4.441 -9.650 1.00 94.06 91 ARG A N 1
ATOM 705 C CA . ARG A 1 91 ? -7.531 4.370 -8.468 1.00 94.06 91 ARG A CA 1
ATOM 706 C C . ARG A 1 91 ? -6.756 4.637 -7.182 1.00 94.06 91 ARG A C 1
ATOM 708 O O . ARG A 1 91 ? -7.177 5.452 -6.368 1.00 94.06 91 ARG A O 1
ATOM 715 N N . ILE A 1 92 ? -5.588 4.015 -7.028 1.00 93.12 92 ILE A N 1
ATOM 716 C CA . ILE A 1 92 ? -4.703 4.239 -5.878 1.00 93.12 92 ILE A CA 1
ATOM 717 C C . ILE A 1 92 ? -4.207 5.685 -5.844 1.00 93.12 92 ILE A C 1
ATOM 719 O O . ILE A 1 92 ? -4.163 6.301 -4.778 1.00 93.12 92 ILE A O 1
ATOM 723 N N . LYS A 1 93 ? -3.879 6.263 -7.006 1.00 91.88 93 LYS A N 1
ATOM 724 C CA . LYS A 1 93 ? -3.492 7.674 -7.097 1.00 91.88 93 LYS A CA 1
ATOM 725 C C . LYS A 1 93 ? -4.620 8.600 -6.637 1.00 91.88 93 LYS A C 1
ATOM 727 O O . LYS A 1 93 ? -4.335 9.560 -5.931 1.00 91.88 93 LYS A O 1
ATOM 732 N N . ALA A 1 94 ? -5.869 8.304 -7.001 1.00 91.69 94 ALA A N 1
ATOM 733 C CA . ALA A 1 94 ? -7.036 9.080 -6.577 1.00 91.69 94 ALA A CA 1
ATOM 734 C C . ALA A 1 94 ? -7.331 8.955 -5.069 1.00 91.69 94 ALA A C 1
AT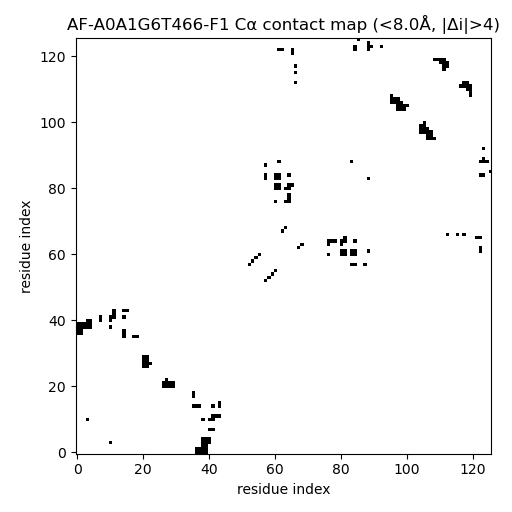OM 736 O O . ALA A 1 94 ? -7.755 9.928 -4.455 1.00 91.69 94 ALA A O 1
ATOM 737 N N . LEU A 1 95 ? -7.066 7.791 -4.464 1.00 90.62 95 LEU A N 1
ATOM 738 C CA . LEU A 1 95 ? -7.199 7.572 -3.014 1.00 90.62 95 LEU A CA 1
ATOM 739 C C . LEU A 1 95 ? -6.068 8.214 -2.193 1.00 90.62 95 LEU A C 1
ATOM 741 O O . LEU A 1 95 ? -6.201 8.404 -0.986 1.00 90.62 95 LEU A O 1
ATOM 745 N N . SER A 1 96 ? -4.935 8.526 -2.824 1.00 88.75 96 SER A N 1
ATOM 746 C CA . SER A 1 96 ? -3.758 9.048 -2.133 1.00 88.75 96 SER A CA 1
ATOM 747 C C . SER A 1 96 ? -3.946 10.515 -1.749 1.00 88.75 96 SER A C 1
ATOM 749 O O . SER A 1 96 ? -3.880 11.401 -2.601 1.00 88.75 96 SER A O 1
ATOM 751 N N . TYR A 1 97 ? -4.093 10.790 -0.453 1.00 89.81 97 TYR A N 1
ATOM 752 C CA . TYR A 1 97 ? -4.120 12.163 0.046 1.00 89.81 97 TYR A CA 1
ATOM 753 C C . TYR A 1 97 ? -2.750 12.831 -0.101 1.00 89.81 97 TYR A C 1
ATOM 755 O O . TYR A 1 97 ? -1.750 12.356 0.441 1.00 89.81 97 TYR A O 1
ATOM 763 N N . ARG A 1 98 ? -2.709 13.955 -0.818 1.00 86.12 98 ARG A N 1
ATOM 764 C CA . ARG A 1 98 ? -1.519 14.789 -0.995 1.00 86.12 98 ARG A CA 1
ATOM 765 C C . ARG A 1 98 ? -1.826 16.212 -0.564 1.00 86.12 98 ARG A C 1
ATOM 767 O O . ARG A 1 98 ? -2.873 16.746 -0.910 1.00 86.12 98 ARG A O 1
ATOM 774 N N . TYR A 1 99 ? -0.894 16.827 0.145 1.00 87.00 99 TYR A N 1
ATOM 775 C CA . TYR A 1 99 ? -1.019 18.188 0.654 1.00 87.00 99 TYR A CA 1
ATOM 776 C C . TYR A 1 99 ? 0.281 18.955 0.429 1.00 87.00 99 TYR A C 1
ATOM 778 O O . TYR A 1 99 ? 1.342 18.356 0.279 1.00 87.00 99 TYR A O 1
ATOM 786 N N . ASN A 1 100 ? 0.213 20.282 0.373 1.00 86.56 100 ASN A N 1
ATOM 787 C CA . ASN A 1 100 ? 1.399 21.128 0.268 1.00 86.56 100 ASN A CA 1
ATOM 788 C C . ASN A 1 100 ? 1.764 21.649 1.662 1.00 86.56 100 ASN A C 1
ATOM 790 O O . ASN A 1 100 ? 0.897 22.184 2.347 1.00 86.56 100 ASN A O 1
ATOM 794 N N . ASP A 1 101 ? 3.020 21.493 2.077 1.00 85.38 101 ASP A N 1
ATOM 795 C CA . ASP A 1 101 ? 3.515 22.036 3.350 1.00 85.38 101 ASP A CA 1
ATOM 796 C C . ASP A 1 101 ? 4.154 23.431 3.216 1.00 85.38 101 ASP A C 1
ATOM 798 O O . ASP A 1 101 ? 4.742 23.935 4.168 1.00 85.38 101 ASP A O 1
ATOM 802 N N . GLY A 1 102 ? 4.056 24.042 2.031 1.00 83.19 102 GLY A N 1
ATOM 803 C CA . GLY A 1 102 ? 4.646 25.340 1.701 1.00 83.19 102 GLY A CA 1
ATOM 804 C C . GLY A 1 102 ? 5.991 25.237 0.978 1.00 83.19 102 GLY A C 1
ATOM 805 O O . GLY A 1 102 ? 6.343 26.153 0.240 1.00 83.19 102 GLY A O 1
ATOM 806 N N . LEU A 1 103 ? 6.711 24.118 1.110 1.00 83.12 103 LEU A N 1
ATOM 807 C CA . LEU A 1 103 ? 7.982 23.879 0.417 1.00 83.12 103 LEU A CA 1
ATOM 808 C C . LEU A 1 103 ? 7.857 22.777 -0.629 1.00 83.12 103 LEU A C 1
ATOM 810 O O . LEU A 1 103 ? 8.421 22.892 -1.720 1.00 83.12 103 LEU A O 1
ATOM 814 N N . ARG A 1 104 ? 7.169 21.678 -0.295 1.00 80.06 104 ARG A N 1
ATOM 815 C CA . ARG A 1 104 ? 7.030 20.517 -1.180 1.00 80.06 104 ARG A CA 1
ATOM 816 C C . ARG A 1 104 ? 5.667 19.841 -1.001 1.00 80.06 104 ARG A C 1
ATOM 818 O O . ARG A 1 104 ? 5.163 19.740 0.118 1.00 80.06 104 ARG A O 1
ATOM 825 N N . PRO A 1 105 ? 5.085 19.291 -2.081 1.00 78.81 105 PRO A N 1
ATOM 826 C CA . PRO A 1 105 ? 3.950 18.390 -1.954 1.00 78.81 105 PRO A CA 1
ATOM 827 C C . PRO A 1 105 ? 4.363 17.143 -1.156 1.00 78.81 105 PRO A C 1
ATOM 829 O O . PRO A 1 105 ? 5.313 16.443 -1.515 1.00 78.81 105 PRO A O 1
ATOM 832 N N . LYS A 1 106 ? 3.636 16.881 -0.072 1.00 83.50 106 LYS A N 1
ATOM 833 C CA . LYS A 1 106 ? 3.785 15.760 0.858 1.00 83.50 106 LYS A CA 1
ATOM 834 C C . LYS A 1 106 ? 2.543 14.867 0.845 1.00 83.50 106 LYS A C 1
ATOM 836 O O . LYS A 1 106 ? 1.513 15.198 0.257 1.00 83.50 106 LYS A O 1
ATOM 841 N N . GLY A 1 107 ? 2.658 13.717 1.502 1.00 85.31 107 GLY A N 1
ATOM 842 C CA . GLY A 1 107 ? 1.596 12.719 1.590 1.00 85.31 107 GLY A CA 1
ATOM 843 C C . GLY A 1 107 ? 1.565 11.741 0.414 1.00 85.31 107 GLY A C 1
ATOM 844 O O . GLY A 1 107 ? 2.379 11.788 -0.514 1.00 85.31 107 GLY A O 1
ATOM 845 N N . GLY A 1 108 ? 0.595 10.836 0.469 1.00 87.75 108 GLY A N 1
ATOM 846 C CA . GLY A 1 108 ? 0.456 9.709 -0.442 1.00 87.75 108 GLY A CA 1
ATOM 847 C C . GLY A 1 108 ? 1.497 8.621 -0.184 1.00 87.75 108 GLY A C 1
ATOM 848 O O . GLY A 1 108 ? 2.011 8.473 0.923 1.00 87.75 108 GLY A O 1
ATOM 849 N N . LEU A 1 109 ? 1.791 7.848 -1.229 1.00 88.19 109 LEU A N 1
ATOM 850 C CA . LEU A 1 109 ? 2.749 6.748 -1.172 1.00 88.19 109 LEU A CA 1
ATOM 851 C C . LEU A 1 109 ? 4.173 7.229 -1.467 1.00 88.19 109 LEU A C 1
ATOM 853 O O . LEU A 1 109 ? 4.432 7.860 -2.497 1.00 88.19 109 LEU A O 1
ATOM 857 N N . THR A 1 110 ? 5.095 6.869 -0.576 1.00 88.44 110 THR A N 1
ATOM 858 C CA . THR A 1 110 ? 6.534 7.109 -0.719 1.00 88.44 110 THR A CA 1
ATOM 859 C C . THR A 1 110 ? 7.228 5.800 -1.068 1.00 88.44 110 THR A C 1
ATOM 861 O O . THR A 1 110 ? 6.951 4.767 -0.467 1.00 88.44 110 THR A O 1
ATOM 864 N N . VAL A 1 111 ? 8.145 5.849 -2.033 1.00 90.00 111 VAL A N 1
ATOM 865 C CA . VAL A 1 111 ? 8.964 4.702 -2.440 1.00 90.00 111 VAL A CA 1
ATOM 866 C C . VAL A 1 111 ? 10.422 5.022 -2.161 1.00 90.00 111 VAL A C 1
ATOM 868 O O . VAL A 1 111 ? 10.878 6.123 -2.468 1.00 90.00 111 VAL A O 1
ATOM 871 N N . ASN A 1 112 ? 11.141 4.043 -1.619 1.00 90.50 112 ASN A N 1
ATOM 872 C CA . ASN A 1 112 ? 12.593 4.052 -1.532 1.00 90.50 112 ASN A CA 1
ATOM 873 C C . ASN A 1 112 ? 13.153 2.965 -2.463 1.00 90.50 112 ASN A C 1
ATOM 875 O O . ASN A 1 112 ? 13.177 1.789 -2.105 1.00 90.50 112 ASN A O 1
ATOM 879 N N . ASP A 1 113 ? 13.558 3.356 -3.671 1.00 90.81 113 ASP A N 1
ATOM 880 C CA . ASP A 1 113 ? 14.263 2.479 -4.609 1.00 90.81 113 ASP A CA 1
ATOM 881 C C . ASP A 1 113 ? 15.771 2.611 -4.380 1.00 90.81 113 ASP A C 1
ATOM 883 O O . ASP A 1 113 ? 16.443 3.423 -5.013 1.00 90.81 113 ASP A O 1
ATOM 887 N N . ALA A 1 114 ? 16.307 1.816 -3.455 1.00 88.56 114 ALA A N 1
ATOM 888 C CA . ALA A 1 114 ? 17.719 1.882 -3.090 1.00 88.56 114 ALA A CA 1
ATOM 889 C C . ALA A 1 114 ? 18.670 1.491 -4.239 1.00 88.56 114 ALA A C 1
ATOM 891 O O . ALA A 1 114 ? 19.830 1.899 -4.226 1.00 88.56 114 ALA A O 1
AT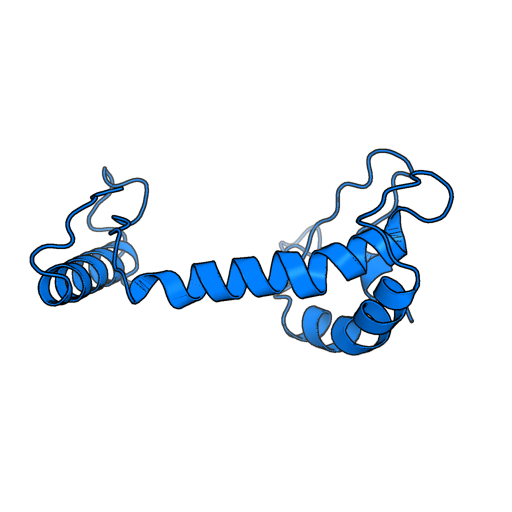OM 892 N N . ILE A 1 115 ? 18.191 0.722 -5.224 1.00 87.00 115 ILE A N 1
ATOM 893 C CA . ILE A 1 115 ? 19.021 0.158 -6.295 1.00 87.00 115 ILE A CA 1
ATOM 894 C C . ILE A 1 115 ? 19.146 1.154 -7.445 1.00 87.00 115 ILE A C 1
ATOM 896 O O . ILE A 1 115 ? 20.256 1.505 -7.833 1.00 87.00 115 ILE A O 1
ATOM 900 N N . GLN A 1 116 ? 18.018 1.610 -7.996 1.00 89.00 116 GLN A N 1
ATOM 901 C CA . GLN A 1 116 ? 18.026 2.491 -9.169 1.00 89.00 116 GLN A CA 1
ATOM 902 C C . GLN A 1 116 ? 17.715 3.951 -8.833 1.00 89.00 116 GLN A C 1
ATOM 904 O O . GLN A 1 116 ? 17.715 4.789 -9.732 1.00 89.00 116 GLN A O 1
ATOM 909 N N . GLN A 1 117 ? 17.440 4.272 -7.563 1.00 90.94 117 GLN A N 1
ATOM 910 C CA . GLN A 1 117 ? 17.179 5.638 -7.091 1.00 90.94 117 GLN A CA 1
ATOM 911 C C . GLN A 1 117 ? 16.019 6.319 -7.837 1.00 90.94 117 GLN A C 1
ATOM 913 O O . GLN A 1 117 ? 16.008 7.532 -8.057 1.00 90.94 117 GLN A O 1
ATOM 918 N N . ARG A 1 118 ? 15.013 5.539 -8.254 1.00 90.38 118 ARG A N 1
ATOM 919 C CA . ARG A 1 118 ? 13.874 6.049 -9.020 1.00 90.38 118 ARG A CA 1
ATOM 920 C C . ARG A 1 118 ? 12.768 6.597 -8.126 1.00 90.38 118 ARG A C 1
ATOM 922 O O . ARG A 1 118 ? 12.484 6.091 -7.045 1.00 90.38 118 ARG A O 1
ATOM 929 N N . HIS A 1 119 ? 12.074 7.620 -8.620 1.00 89.25 119 HIS A N 1
ATOM 930 C CA . HIS A 1 119 ? 11.035 8.304 -7.854 1.00 89.25 119 HIS A CA 1
ATOM 931 C C . HIS A 1 119 ? 9.723 7.496 -7.745 1.00 89.25 119 HIS A C 1
ATOM 933 O O . HIS A 1 119 ? 9.300 6.810 -8.682 1.00 89.25 119 HIS A O 1
ATOM 939 N N . GLY A 1 120 ? 8.986 7.682 -6.642 1.00 88.50 120 GLY A N 1
ATOM 940 C CA . GLY A 1 120 ? 7.705 7.004 -6.360 1.00 88.50 120 GLY A CA 1
ATOM 941 C C . GLY A 1 120 ? 6.596 7.225 -7.398 1.00 88.50 120 GLY A C 1
ATOM 942 O O . GLY A 1 120 ? 5.731 6.379 -7.599 1.00 88.50 120 GLY A O 1
ATOM 943 N N . GLY A 1 121 ? 6.645 8.345 -8.128 1.00 89.25 121 GLY A N 1
ATOM 944 C CA . GLY A 1 121 ? 5.656 8.656 -9.166 1.00 89.25 121 GLY A CA 1
ATOM 945 C C . GLY A 1 121 ? 5.612 7.671 -10.343 1.00 89.25 121 GLY A C 1
ATOM 946 O O . GLY A 1 121 ? 4.649 7.710 -11.104 1.00 89.25 121 GLY A O 1
ATOM 947 N N . LEU A 1 122 ? 6.622 6.804 -10.507 1.00 92.19 122 LEU A N 1
ATOM 948 C CA . LEU A 1 122 ? 6.653 5.822 -11.595 1.00 92.19 122 LEU A CA 1
ATOM 949 C C . LEU A 1 122 ? 5.570 4.750 -11.460 1.00 92.19 122 LEU A C 1
ATOM 951 O O . LEU A 1 122 ? 5.081 4.291 -12.484 1.00 92.19 122 LEU A O 1
ATOM 955 N N . MET A 1 123 ? 5.135 4.416 -10.238 1.00 90.88 123 MET A N 1
ATOM 956 C CA . MET A 1 123 ? 4.052 3.438 -10.031 1.00 90.88 123 MET A CA 1
ATOM 957 C C . MET A 1 123 ? 2.727 3.852 -10.674 1.00 90.88 123 MET A C 1
ATOM 959 O O . MET A 1 123 ? 1.844 3.017 -10.846 1.00 90.88 123 MET A O 1
ATOM 963 N N . PHE A 1 124 ? 2.571 5.142 -10.985 1.00 92.12 124 PHE A N 1
ATOM 964 C CA . PHE A 1 124 ? 1.332 5.711 -11.504 1.00 92.12 124 PHE A CA 1
ATOM 965 C C . PHE A 1 124 ? 1.424 6.186 -12.952 1.00 92.12 124 PHE A C 1
ATOM 967 O O . PHE A 1 124 ? 0.518 6.881 -13.417 1.00 92.12 124 PHE A O 1
ATOM 974 N N . ARG A 1 125 ? 2.530 5.892 -13.642 1.00 85.56 125 ARG A N 1
ATOM 975 C CA . ARG A 1 125 ? 2.650 6.170 -15.074 1.00 85.56 125 ARG A CA 1
ATOM 976 C C . ARG A 1 125 ? 1.991 5.036 -15.878 1.00 85.56 125 ARG A C 1
ATOM 978 O O . ARG A 1 125 ? 2.032 3.898 -15.406 1.00 85.56 125 ARG A O 1
ATOM 985 N N . PRO A 1 126 ? 1.354 5.355 -17.019 1.00 65.44 126 PRO A N 1
ATOM 986 C CA . PRO A 1 126 ? 0.806 4.347 -17.924 1.00 65.44 126 PRO A CA 1
ATOM 987 C C . PRO A 1 126 ? 1.900 3.423 -18.470 1.00 65.44 126 PRO A C 1
ATOM 989 O O . PRO A 1 126 ? 3.037 3.914 -18.670 1.00 65.44 126 PRO A O 1
#

Secondary structure (DSSP, 8-state):
-B---S-HHHHHHHHHHHHHHHHSTT--S-TT--S---BSS-GGGHHHHHHHHIIIIIIHHHHHHHH-TTT---TT--TTHHHHHHHHHHHHHHH--EEE-SSSEEES-----TTT---GGGGG--

Mean predicted aligned error: 10.46 Å